Protein AF-A0A5S3W266-F1 (afdb_monomer_lite)

Secondary structure (DSSP, 8-state):
-HHHHHHHHHHHHHHHHH--S--HHHHHHHHHHTTSSPPPPPP------S--HHHHT---------TT-HHHHHHHHHTTS--HHHHHHHSSSS--TTT----SS--HHHHHHHHHHHHHHHHHHS--SSS-GGG------BTTB-

Structure (mmCIF, N/CA/C/O backbone):
data_AF-A0A5S3W266-F1
#
_entry.id   AF-A0A5S3W266-F1
#
loop_
_atom_site.group_PDB
_atom_site.id
_atom_site.type_symbol
_atom_site.label_atom_id
_atom_site.label_alt_id
_atom_site.label_comp_id
_atom_site.label_asym_id
_atom_site.label_entity_id
_atom_site.label_seq_id
_atom_site.pdbx_PDB_ins_code
_atom_site.Cartn_x
_atom_site.Cartn_y
_atom_site.Cartn_z
_atom_site.occupancy
_atom_site.B_iso_or_equiv
_atom_site.auth_seq_id
_atom_site.auth_comp_id
_atom_site.auth_asym_id
_atom_site.auth_atom_id
_atom_site.pdbx_PDB_model_num
ATOM 1 N N . LEU A 1 1 ? -27.869 5.050 14.832 1.00 94.25 1 LEU A N 1
ATOM 2 C CA . LEU A 1 1 ? -26.388 5.048 14.955 1.00 94.25 1 LEU A CA 1
ATOM 3 C C . LEU A 1 1 ? -25.813 6.439 15.235 1.00 94.25 1 LEU A C 1
ATOM 5 O O . LEU A 1 1 ? -25.100 6.570 16.219 1.00 94.25 1 LEU A O 1
ATOM 9 N N . LEU A 1 2 ? -26.136 7.475 14.446 1.00 97.81 2 LEU A N 1
ATOM 10 C CA . LEU A 1 2 ? -25.600 8.834 14.658 1.00 97.81 2 LEU A CA 1
ATOM 11 C C . LEU A 1 2 ? -25.926 9.416 16.044 1.00 97.81 2 LEU A C 1
ATOM 13 O O . LEU A 1 2 ? -25.016 9.869 16.727 1.00 97.81 2 LEU A O 1
ATOM 17 N N . SER A 1 3 ? -27.173 9.304 16.514 1.00 98.06 3 SER A N 1
ATOM 18 C CA . SER A 1 3 ? -27.551 9.773 17.858 1.00 98.06 3 SER A CA 1
ATOM 19 C C . SER A 1 3 ? -26.772 9.068 18.972 1.00 98.06 3 SER A C 1
ATOM 21 O O . SER A 1 3 ? -26.361 9.709 19.927 1.00 98.06 3 SER A O 1
ATOM 23 N N . LYS A 1 4 ? -26.484 7.763 18.834 1.00 97.44 4 LYS A N 1
ATOM 24 C CA . LYS A 1 4 ? -25.653 7.037 19.810 1.00 97.44 4 LYS A CA 1
ATOM 25 C C . LYS A 1 4 ? -24.214 7.562 19.818 1.00 97.44 4 LYS A C 1
ATOM 27 O O . LYS A 1 4 ? -23.653 7.696 20.895 1.00 97.44 4 LYS A O 1
ATOM 32 N N . ARG A 1 5 ? -23.640 7.899 18.655 1.00 98.50 5 ARG A N 1
ATOM 33 C CA . ARG A 1 5 ? -22.307 8.530 18.573 1.00 98.50 5 ARG A CA 1
ATOM 34 C C . ARG A 1 5 ? -22.294 9.897 19.258 1.00 98.50 5 ARG A C 1
ATOM 36 O O . ARG A 1 5 ? -21.400 10.156 20.050 1.00 98.50 5 ARG A O 1
ATOM 43 N N . ALA A 1 6 ? -23.302 10.728 18.991 1.00 98.31 6 ALA A N 1
ATOM 44 C CA . ALA A 1 6 ? -23.433 12.041 19.621 1.00 98.31 6 ALA A CA 1
ATOM 45 C C . ALA A 1 6 ? -23.579 11.935 21.149 1.00 98.31 6 ALA A C 1
ATOM 47 O O . ALA A 1 6 ? -22.918 12.669 21.874 1.00 98.31 6 ALA A O 1
ATOM 48 N N . ASN A 1 7 ? -24.384 10.986 21.634 1.00 98.25 7 ASN A N 1
ATOM 49 C CA . ASN A 1 7 ? -24.564 10.754 23.067 1.00 98.25 7 ASN A CA 1
ATOM 50 C C . ASN A 1 7 ? -23.269 10.274 23.736 1.00 98.25 7 ASN A C 1
ATOM 52 O O . ASN A 1 7 ? -22.863 10.859 24.730 1.00 98.25 7 ASN A O 1
ATOM 56 N N . LEU A 1 8 ? -22.579 9.286 23.149 1.00 98.38 8 LEU A N 1
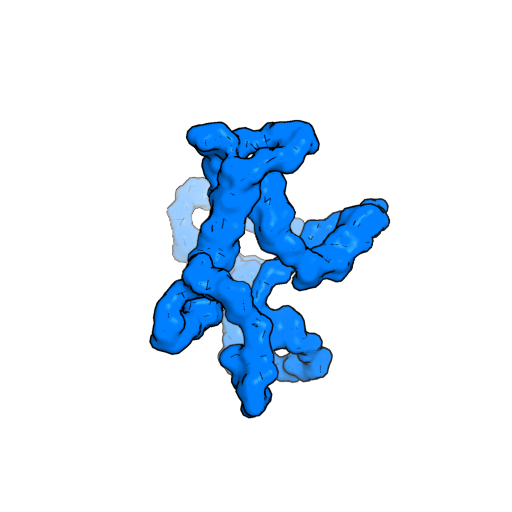ATOM 57 C CA . LEU A 1 8 ? -21.294 8.801 23.669 1.00 98.38 8 LEU A CA 1
ATOM 58 C C . LEU A 1 8 ? -20.252 9.925 23.750 1.00 98.38 8 LEU A C 1
ATOM 60 O O . LEU A 1 8 ? -19.558 10.039 24.753 1.00 98.38 8 LEU A O 1
ATOM 64 N N . GLN A 1 9 ? -20.159 10.772 22.719 1.00 98.56 9 GLN A N 1
ATOM 65 C CA . GLN A 1 9 ? -19.246 11.914 22.740 1.00 98.56 9 GLN A CA 1
ATOM 66 C C . GLN A 1 9 ? -19.632 12.928 23.821 1.00 98.56 9 GLN A C 1
ATOM 68 O O . GLN A 1 9 ? -18.760 13.405 24.536 1.00 98.56 9 GLN A O 1
ATOM 73 N N . LYS A 1 10 ? -20.928 13.222 23.980 1.00 98.44 10 LYS A N 1
ATOM 74 C CA . LYS A 1 10 ? -21.417 14.127 25.027 1.00 98.44 10 LYS A CA 1
ATOM 75 C C . LYS A 1 10 ? -21.034 13.633 26.427 1.00 98.44 10 LYS A C 1
ATOM 77 O O . LYS A 1 10 ? -20.549 14.429 27.223 1.00 98.44 10 LYS A O 1
ATOM 82 N N . GLU A 1 11 ? -21.213 12.342 26.703 1.00 98.25 11 GLU A N 1
ATOM 83 C CA . GLU A 1 11 ? -20.830 11.729 27.983 1.00 98.25 11 GLU A CA 1
ATOM 84 C C . GLU A 1 11 ? -19.310 11.823 28.214 1.00 98.25 11 GLU A C 1
ATOM 86 O O . GLU A 1 11 ? -18.874 12.158 29.312 1.00 98.25 11 GLU A O 1
ATOM 91 N N . ILE A 1 12 ? -18.491 11.588 27.178 1.00 98.19 12 ILE A N 1
ATOM 92 C CA . ILE A 1 12 ? -17.023 11.738 27.249 1.00 98.19 12 ILE A CA 1
ATOM 93 C C . ILE A 1 12 ? -16.629 13.196 27.527 1.00 98.19 12 ILE A C 1
ATOM 95 O O . ILE A 1 12 ? -15.757 13.454 28.361 1.00 98.19 12 ILE A O 1
ATOM 99 N N . ASP A 1 13 ? -17.276 14.156 26.864 1.00 98.19 13 ASP A N 1
ATOM 100 C CA . ASP A 1 13 ? -17.027 15.580 27.088 1.00 98.19 13 ASP A CA 1
ATOM 101 C C . ASP A 1 13 ? -17.382 15.987 28.529 1.00 98.19 13 ASP A C 1
ATOM 103 O O . ASP A 1 13 ? -16.639 16.737 29.163 1.00 98.19 13 ASP A O 1
ATOM 107 N N . GLU A 1 14 ? -18.514 15.508 29.053 1.00 98.00 14 GLU A N 1
ATOM 108 C CA . GLU A 1 14 ? -18.950 15.739 30.437 1.00 98.00 14 GLU A CA 1
ATOM 109 C C . GLU A 1 14 ? -17.968 15.127 31.442 1.00 98.00 14 GLU A C 1
ATOM 111 O O . GLU A 1 14 ? -17.497 15.841 32.331 1.00 98.00 14 GLU A O 1
ATOM 116 N N . TYR A 1 15 ? -17.544 13.877 31.227 1.00 97.62 15 TYR A N 1
ATOM 117 C CA . TYR A 1 15 ? -16.546 13.215 32.067 1.00 97.62 15 TYR A CA 1
ATOM 118 C C . TYR A 1 15 ? -15.260 14.040 32.193 1.00 97.62 15 TYR A C 1
ATOM 120 O O . TYR A 1 15 ? -14.758 14.230 33.300 1.00 97.62 15 TYR A O 1
ATOM 128 N N . HIS A 1 16 ? -14.727 14.565 31.085 1.00 97.06 16 HIS A N 1
ATOM 129 C CA . HIS A 1 16 ? -13.491 15.353 31.106 1.00 97.06 16 HIS A CA 1
ATOM 130 C C . HIS A 1 16 ? -13.641 16.727 31.770 1.00 97.06 16 HIS A C 1
ATOM 132 O O . HIS A 1 16 ? -12.681 17.208 32.373 1.00 97.06 16 HIS A O 1
ATOM 138 N N . ARG A 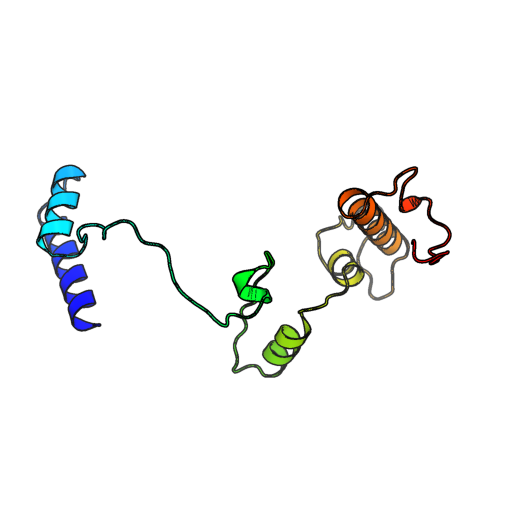1 17 ? -14.821 17.360 31.699 1.00 97.31 17 ARG A N 1
ATOM 139 C CA . ARG A 1 17 ? -15.091 18.609 32.440 1.00 97.31 17 ARG A CA 1
ATOM 140 C C . ARG A 1 17 ? -15.116 18.369 33.949 1.00 97.31 17 ARG A C 1
ATOM 142 O O . ARG A 1 17 ? -14.631 19.208 34.702 1.00 97.31 17 ARG A O 1
ATOM 149 N N . GLU A 1 18 ? -15.666 17.237 34.375 1.00 96.44 18 GLU A N 1
ATOM 150 C CA . GLU A 1 18 ? -15.785 16.863 35.789 1.00 96.44 18 GLU A CA 1
ATOM 151 C C . GLU A 1 18 ? -14.490 16.263 36.362 1.00 96.44 18 GLU A C 1
ATOM 153 O O . GLU A 1 18 ? -14.235 16.366 37.562 1.00 96.44 18 GLU A O 1
ATOM 158 N N . ASN A 1 19 ? -13.641 15.682 35.508 1.00 95.81 19 ASN A N 1
ATOM 159 C CA . ASN A 1 19 ? -12.395 15.009 35.882 1.00 95.81 19 ASN A CA 1
ATOM 160 C C . ASN A 1 19 ? -11.184 15.656 35.174 1.00 95.81 19 ASN A C 1
ATOM 162 O O . ASN A 1 19 ? -10.610 15.060 34.259 1.00 95.81 19 ASN A O 1
ATOM 166 N N . PRO A 1 20 ? -10.758 16.866 35.590 1.00 93.38 20 PRO A N 1
ATOM 167 C CA . PRO A 1 20 ? -9.662 17.599 34.945 1.00 93.38 20 PRO A CA 1
ATOM 168 C C . PRO A 1 20 ? -8.286 16.951 35.156 1.00 93.38 20 PRO A C 1
ATOM 170 O O . PRO A 1 20 ? -7.359 17.189 34.382 1.00 93.38 20 PRO A O 1
ATOM 173 N N . VAL A 1 21 ? -8.135 16.132 36.202 1.00 95.50 21 VAL A N 1
ATOM 174 C CA . VAL A 1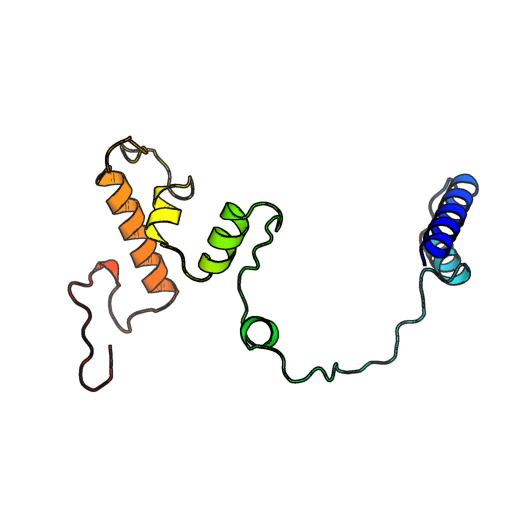 21 ? -6.929 15.331 36.432 1.00 95.50 21 VAL A CA 1
ATOM 175 C C . VAL A 1 21 ? -7.125 13.970 35.782 1.00 95.50 21 VAL A C 1
ATOM 177 O O . VAL A 1 21 ? -8.045 13.229 36.124 1.00 95.50 21 VAL A O 1
ATOM 180 N N . TRP A 1 22 ? -6.241 13.641 34.848 1.00 92.25 22 TRP A N 1
ATOM 181 C CA . TRP A 1 22 ? -6.301 12.387 34.112 1.00 92.25 22 TRP A CA 1
ATOM 182 C C . TRP A 1 22 ? -5.973 11.171 34.988 1.00 92.25 22 TRP A C 1
ATOM 184 O O . TRP A 1 22 ? -4.981 11.159 35.715 1.00 92.25 22 TRP A O 1
ATOM 194 N N . ASP A 1 23 ? -6.776 10.117 34.839 1.00 96.88 23 ASP A N 1
ATOM 195 C CA . ASP A 1 23 ? -6.574 8.804 35.449 1.00 96.88 23 ASP A CA 1
ATOM 196 C C . ASP A 1 23 ? -7.016 7.730 34.446 1.00 96.88 23 ASP A C 1
ATOM 198 O O . ASP A 1 23 ? -8.187 7.647 34.062 1.00 96.88 23 ASP A O 1
ATOM 202 N N . SER A 1 24 ? -6.064 6.912 33.999 1.00 96.62 24 SER A N 1
ATOM 203 C CA . SER A 1 24 ? -6.299 5.903 32.965 1.00 96.62 24 SER A CA 1
ATOM 204 C C . SER A 1 24 ? -7.201 4.761 33.432 1.00 96.62 24 SER A C 1
ATOM 206 O O . SER A 1 24 ? -7.943 4.205 32.619 1.00 96.62 24 SER A O 1
ATOM 208 N N . HIS A 1 25 ? -7.169 4.413 34.721 1.00 97.25 25 HIS A N 1
ATOM 209 C CA . HIS A 1 25 ? -8.011 3.362 35.277 1.00 97.25 25 HIS A CA 1
ATOM 210 C C . HIS A 1 25 ? -9.459 3.844 35.358 1.00 97.25 25 HIS A C 1
ATOM 212 O O . HIS A 1 25 ? -10.354 3.173 34.843 1.00 97.25 25 HIS A O 1
ATOM 218 N N . LYS A 1 26 ? -9.687 5.035 35.926 1.00 96.94 26 LYS A N 1
ATOM 219 C CA . LYS A 1 26 ? -11.033 5.628 36.021 1.00 96.94 26 LYS A CA 1
ATOM 220 C C . LYS A 1 26 ? -11.651 5.861 34.649 1.00 96.94 26 LYS A C 1
ATOM 222 O O . LYS A 1 26 ? -12.809 5.513 34.439 1.00 96.94 26 LYS A O 1
ATOM 227 N N . TYR A 1 27 ? -10.868 6.371 33.698 1.00 98.00 27 TYR A N 1
ATOM 228 C CA . TYR A 1 27 ? -11.373 6.618 32.352 1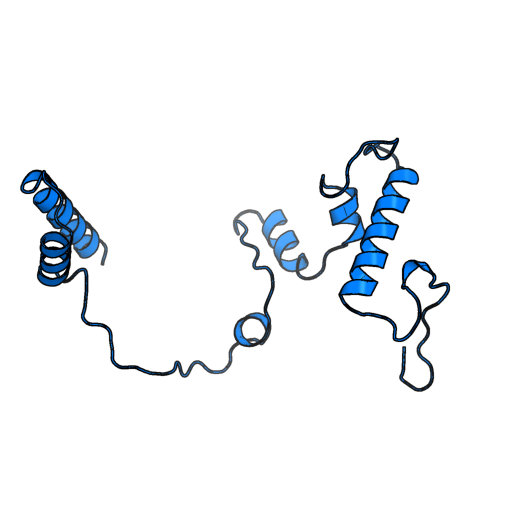.00 98.00 27 TYR A CA 1
ATOM 229 C C . TYR A 1 27 ? -11.740 5.321 31.627 1.00 98.00 27 TYR A C 1
ATOM 231 O O . TYR A 1 27 ? -12.766 5.254 30.953 1.00 98.00 27 TYR A O 1
ATOM 239 N N . ARG A 1 28 ? -10.943 4.257 31.796 1.00 97.56 28 ARG A N 1
ATOM 240 C CA . ARG A 1 28 ? -11.278 2.944 31.234 1.00 97.56 28 ARG A CA 1
ATOM 241 C C . ARG A 1 28 ? -12.589 2.404 31.807 1.00 97.56 28 ARG A C 1
ATOM 243 O O . ARG A 1 28 ? -13.404 1.935 31.018 1.00 97.56 28 ARG A O 1
ATOM 250 N N . THR A 1 29 ? -12.783 2.472 33.126 1.00 97.44 29 THR A N 1
ATOM 251 C CA . THR A 1 29 ? -14.038 2.056 33.777 1.00 97.44 29 THR A CA 1
ATOM 252 C C . THR A 1 29 ? -15.220 2.852 33.230 1.00 97.44 29 THR A C 1
ATOM 254 O O . THR A 1 29 ? -16.169 2.257 32.736 1.00 97.44 29 THR A O 1
ATOM 257 N N . PHE A 1 30 ? -15.107 4.180 33.176 1.00 98.06 30 PHE A N 1
ATOM 258 C CA . PHE A 1 30 ? -16.136 5.048 32.603 1.00 98.06 30 PHE A CA 1
ATOM 259 C C . PHE A 1 30 ? -16.512 4.656 31.163 1.00 98.06 30 PHE A C 1
ATOM 261 O O . PHE A 1 30 ? -17.690 4.502 30.844 1.00 98.06 30 PHE A O 1
ATOM 268 N N . LEU A 1 31 ? -15.526 4.430 30.287 1.00 98.38 31 LEU A N 1
ATOM 269 C CA . LEU A 1 31 ? -15.794 4.019 28.907 1.00 98.38 31 LEU A CA 1
ATOM 270 C C . LEU A 1 31 ? -16.505 2.657 28.816 1.00 98.38 31 LEU A C 1
ATOM 272 O O . LEU A 1 31 ? -17.239 2.415 27.854 1.00 98.38 31 LEU A O 1
ATOM 276 N N . GLN A 1 32 ? -16.278 1.757 29.774 1.00 98.00 32 GLN A N 1
ATOM 277 C CA . GLN A 1 32 ? -17.015 0.495 29.872 1.00 98.00 32 GLN A CA 1
ATOM 278 C C . GLN A 1 32 ? -18.453 0.734 30.349 1.00 98.00 32 GLN A C 1
ATOM 280 O O . GLN A 1 32 ? -19.378 0.184 29.751 1.00 98.00 32 GLN A O 1
ATOM 285 N N . ASP A 1 33 ? -18.647 1.600 31.345 1.00 97.38 33 ASP A N 1
ATOM 286 C CA . ASP A 1 33 ? -19.953 1.915 31.940 1.00 97.38 33 ASP A CA 1
ATOM 287 C C . ASP A 1 33 ? -20.921 2.545 30.927 1.00 97.38 33 ASP A C 1
ATOM 289 O O . ASP A 1 33 ? -22.086 2.151 30.849 1.00 97.38 33 ASP A O 1
ATOM 293 N N . ILE A 1 34 ? -20.437 3.455 30.072 1.00 97.88 34 ILE A N 1
ATOM 294 C CA . ILE A 1 34 ? -21.256 4.071 29.004 1.00 97.88 34 ILE A CA 1
ATOM 295 C C . ILE A 1 34 ? -21.470 3.142 27.788 1.00 97.88 34 ILE A C 1
ATOM 297 O O . ILE A 1 34 ? -22.158 3.484 26.811 1.00 97.88 34 ILE A O 1
ATOM 301 N N . GLY A 1 35 ? -20.856 1.953 27.816 1.00 97.06 35 GLY A N 1
ATOM 302 C CA . GLY A 1 35 ? -20.905 0.952 26.751 1.00 97.06 35 GLY A CA 1
ATOM 303 C C . GLY A 1 35 ? -20.090 1.315 25.507 1.00 97.06 35 GLY A C 1
ATOM 304 O O . GLY A 1 35 ? -20.396 0.822 24.421 1.00 97.06 35 GLY A O 1
ATOM 305 N N . TYR A 1 36 ? -19.085 2.188 25.633 1.00 97.94 36 TYR A N 1
ATOM 306 C CA . TYR A 1 36 ? -18.155 2.514 24.546 1.00 97.94 36 TYR A CA 1
ATOM 307 C C . TYR A 1 36 ? -17.128 1.393 24.354 1.00 97.94 36 TYR A C 1
ATOM 309 O O . TYR A 1 36 ? -16.912 0.918 23.238 1.00 97.94 36 TYR A O 1
ATOM 317 N N . LEU A 1 37 ? -16.508 0.942 25.449 1.00 98.00 37 LEU A N 1
ATOM 318 C CA . LEU A 1 37 ? -15.638 -0.231 25.468 1.00 98.00 37 LEU A CA 1
ATOM 319 C C . LEU A 1 37 ? -16.449 -1.466 25.848 1.00 98.00 37 LEU A C 1
ATOM 321 O O . LEU A 1 37 ? -16.806 -1.663 27.006 1.00 98.00 37 LEU A O 1
ATOM 325 N N . VAL A 1 38 ? -16.701 -2.322 24.866 1.00 97.00 38 VAL A N 1
ATOM 326 C CA . VAL A 1 38 ? -17.418 -3.584 25.066 1.00 97.00 38 VAL A CA 1
ATOM 327 C C . VAL A 1 38 ? -16.463 -4.727 25.404 1.00 97.00 38 VAL A C 1
ATOM 329 O O . VAL A 1 38 ? -15.271 -4.686 25.088 1.00 97.00 38 VAL A O 1
ATOM 332 N N . THR A 1 39 ? -16.989 -5.775 26.038 1.00 95.88 39 THR A N 1
ATOM 333 C CA . THR A 1 39 ? -16.240 -7.014 26.264 1.00 95.88 39 THR A CA 1
ATOM 334 C C . THR A 1 39 ? -15.804 -7.603 24.920 1.00 95.88 39 THR A C 1
ATOM 336 O O . THR A 1 39 ? -16.654 -7.788 24.044 1.00 95.88 39 THR A O 1
ATOM 339 N N . PRO A 1 40 ? -14.507 -7.918 24.737 1.00 95.81 40 PRO A N 1
ATOM 340 C CA . PRO A 1 40 ? -14.050 -8.585 23.528 1.00 95.81 40 PRO A CA 1
ATOM 341 C C . PRO A 1 40 ? -14.826 -9.888 23.292 1.00 95.81 40 PRO A C 1
ATOM 343 O O . PRO A 1 40 ? -15.057 -10.637 24.249 1.00 95.81 40 PRO A O 1
ATOM 346 N N . PRO A 1 41 ? -15.227 -10.186 22.045 1.00 96.00 41 PRO A N 1
ATOM 347 C CA . PRO A 1 41 ? -15.874 -11.452 21.740 1.00 96.00 41 PRO A CA 1
ATOM 348 C C . PRO A 1 41 ? -14.914 -12.625 21.984 1.00 96.00 41 PRO A C 1
ATOM 350 O O . PRO A 1 41 ? -13.692 -12.463 22.064 1.00 96.00 41 PRO A O 1
ATOM 353 N N . LYS A 1 42 ? -15.470 -13.838 22.080 1.00 97.56 42 LYS A N 1
ATOM 354 C CA . LYS A 1 42 ? -14.663 -15.066 22.099 1.00 97.56 42 LYS A CA 1
ATOM 355 C C . LYS A 1 42 ? -13.834 -15.163 20.814 1.00 97.56 42 LYS A C 1
ATOM 357 O O . LYS A 1 42 ? -14.236 -14.637 19.782 1.00 97.56 42 LYS A O 1
ATOM 362 N N . LYS A 1 43 ? -12.699 -15.869 20.871 1.00 97.56 43 LYS A N 1
ATOM 363 C CA . LYS A 1 43 ? -11.897 -16.161 19.675 1.00 97.56 43 LYS A CA 1
ATOM 364 C C . LYS A 1 43 ? -12.746 -16.910 18.646 1.00 97.56 43 LYS A C 1
ATOM 366 O O . LYS A 1 43 ? -13.410 -17.884 18.995 1.00 97.56 43 LYS A O 1
ATOM 371 N N . PHE A 1 44 ? -12.676 -16.462 17.401 1.00 97.50 44 PHE A N 1
ATOM 372 C CA . PHE A 1 44 ? -13.287 -17.095 16.240 1.00 97.50 44 PHE A CA 1
ATOM 373 C C . PHE A 1 44 ? -12.399 -16.847 15.016 1.00 97.50 44 PHE A C 1
ATOM 375 O O . PHE A 1 44 ? -11.514 -15.989 15.056 1.00 97.50 44 PHE A O 1
ATOM 382 N N . SER A 1 45 ? -12.646 -17.597 13.948 1.00 98.00 45 SER A N 1
ATOM 383 C CA . SER A 1 45 ? -12.071 -17.351 12.627 1.00 98.00 45 SER A CA 1
ATOM 384 C C . SER A 1 45 ? -13.173 -16.847 11.706 1.00 98.00 45 SER A C 1
ATOM 386 O O . SER A 1 45 ? -14.311 -17.296 11.822 1.00 98.00 45 SER A O 1
ATOM 388 N N . ILE A 1 46 ? -12.841 -15.911 10.819 1.00 97.44 46 ILE A N 1
ATOM 389 C CA . ILE A 1 46 ? -13.760 -15.484 9.759 1.00 97.44 46 ILE A CA 1
ATOM 390 C C . ILE A 1 46 ? -13.988 -16.637 8.770 1.00 97.44 46 ILE A C 1
ATOM 392 O O . ILE A 1 46 ? -13.090 -17.452 8.559 1.00 97.44 46 ILE A O 1
ATOM 396 N N . ASP A 1 47 ? -15.173 -16.690 8.175 1.00 97.38 47 ASP A N 1
ATOM 397 C CA . ASP A 1 47 ? -15.655 -17.741 7.268 1.00 97.38 47 ASP A CA 1
ATOM 398 C C . ASP A 1 47 ? -16.039 -17.182 5.885 1.00 97.38 47 ASP A C 1
ATOM 400 O O . ASP A 1 47 ? -16.844 -17.761 5.164 1.00 97.38 47 ASP A O 1
ATOM 404 N N . THR A 1 48 ? -15.472 -16.033 5.504 1.00 98.25 48 THR A N 1
ATOM 405 C CA . THR A 1 48 ? -15.756 -15.377 4.224 1.00 98.25 48 THR A CA 1
ATOM 406 C C . THR A 1 48 ? -15.266 -16.221 3.044 1.00 98.25 48 THR A C 1
ATOM 408 O O . THR A 1 48 ? -14.072 -16.488 2.918 1.00 98.25 48 THR A O 1
ATOM 411 N N . GLU A 1 49 ? -16.177 -16.571 2.139 1.00 97.75 49 GLU A N 1
ATOM 412 C CA . GLU A 1 49 ? -15.902 -17.351 0.925 1.00 97.75 49 GLU A CA 1
ATOM 413 C C . GLU A 1 49 ? -16.107 -16.517 -0.354 1.00 97.75 49 GLU A C 1
ATOM 415 O O . GLU A 1 49 ? -16.697 -15.438 -0.318 1.00 97.75 49 GLU A O 1
ATOM 420 N N . ASN A 1 50 ? -15.655 -17.042 -1.502 1.00 97.56 50 ASN A N 1
ATOM 421 C CA . ASN A 1 50 ? -15.833 -16.444 -2.839 1.00 97.56 50 ASN A CA 1
ATOM 422 C C . ASN A 1 50 ? -15.251 -15.024 -2.986 1.00 97.56 50 ASN A C 1
ATOM 424 O O . ASN A 1 50 ? -15.850 -14.159 -3.621 1.00 97.56 50 ASN A O 1
ATOM 428 N N . VAL A 1 51 ? -14.083 -14.787 -2.388 1.00 98.38 51 VAL A N 1
ATOM 429 C CA . VAL A 1 51 ? -13.355 -13.514 -2.472 1.00 98.38 51 VAL A CA 1
ATOM 430 C C . VAL A 1 51 ? -12.308 -13.588 -3.583 1.00 98.38 51 VAL A C 1
ATOM 432 O O . VAL A 1 51 ? -11.575 -14.574 -3.671 1.00 98.38 51 VAL A O 1
ATOM 435 N N . ASP A 1 52 ? -12.212 -12.539 -4.402 1.00 98.19 52 ASP A N 1
ATOM 436 C CA . ASP A 1 52 ? -11.207 -12.447 -5.462 1.00 98.19 52 ASP A CA 1
ATOM 437 C C . ASP A 1 52 ? -9.764 -12.572 -4.918 1.00 98.19 52 ASP A C 1
ATOM 439 O O . ASP A 1 52 ? -9.456 -12.048 -3.834 1.00 98.19 52 ASP A O 1
ATOM 443 N N . PRO A 1 53 ? -8.842 -13.220 -5.660 1.00 98.00 53 PRO A N 1
ATOM 444 C CA . PRO A 1 53 ? -7.453 -13.406 -5.236 1.00 98.00 53 PRO A CA 1
ATOM 445 C C . PRO A 1 53 ? -6.727 -12.101 -4.894 1.00 98.00 53 PRO A C 1
ATOM 447 O O . PRO A 1 53 ? -5.919 -12.083 -3.965 1.00 98.00 53 PRO A O 1
ATOM 450 N N . GLU A 1 54 ? -7.038 -11.005 -5.591 1.00 97.94 54 GLU A N 1
ATOM 451 C CA . GLU A 1 54 ? -6.489 -9.668 -5.342 1.00 97.94 54 GLU A CA 1
ATOM 452 C C . GLU A 1 54 ? -6.718 -9.164 -3.916 1.00 97.94 54 GLU A C 1
ATOM 454 O O . GLU A 1 54 ? -5.939 -8.342 -3.440 1.00 97.94 54 GLU A O 1
ATOM 459 N N . ILE A 1 55 ? -7.775 -9.636 -3.252 1.00 98.12 55 ILE A N 1
ATOM 460 C CA . ILE A 1 55 ? -8.123 -9.271 -1.875 1.00 98.12 55 ILE A CA 1
ATOM 461 C C . ILE A 1 55 ? -7.679 -10.370 -0.902 1.00 98.12 55 ILE A C 1
ATOM 463 O O . ILE A 1 55 ? -7.185 -10.068 0.182 1.00 98.12 55 ILE A O 1
ATOM 467 N N . ALA A 1 56 ? -7.870 -11.641 -1.266 1.00 97.81 56 ALA A N 1
ATOM 468 C CA . ALA A 1 56 ? -7.692 -12.761 -0.343 1.00 97.81 56 ALA A CA 1
ATOM 469 C C . ALA A 1 56 ? -6.257 -13.306 -0.267 1.00 97.81 56 ALA A C 1
ATOM 471 O O . ALA A 1 56 ? -5.846 -13.797 0.783 1.00 97.81 56 ALA A O 1
ATOM 472 N N . LEU A 1 57 ? -5.512 -13.272 -1.376 1.00 98.06 57 LEU A N 1
ATOM 473 C CA . LEU A 1 57 ? -4.270 -14.041 -1.543 1.00 98.06 57 LEU A CA 1
ATOM 474 C C . LEU A 1 57 ? -3.059 -13.185 -1.931 1.00 98.06 57 LEU A C 1
ATOM 476 O O . LEU A 1 57 ? -1.932 -13.677 -1.895 1.00 98.06 57 LEU A O 1
ATOM 480 N N . MET A 1 58 ? -3.266 -11.925 -2.318 1.00 98.06 58 MET A N 1
ATOM 481 C CA . MET A 1 58 ? -2.210 -11.042 -2.812 1.00 98.06 58 MET A CA 1
ATOM 482 C C . MET A 1 58 ? -1.921 -9.905 -1.828 1.00 98.06 58 MET A C 1
ATOM 484 O O . MET A 1 58 ? -2.832 -9.277 -1.299 1.00 98.06 58 MET A O 1
ATOM 488 N N . ALA A 1 59 ? -0.639 -9.595 -1.632 1.00 98.19 59 ALA A N 1
ATOM 489 C CA . ALA A 1 59 ? -0.201 -8.383 -0.946 1.00 98.19 59 ALA A CA 1
ATOM 490 C C . ALA A 1 59 ? 0.278 -7.359 -1.982 1.00 98.19 59 ALA A C 1
ATOM 492 O O . ALA A 1 59 ? 1.140 -7.662 -2.807 1.00 98.19 59 ALA A O 1
ATOM 493 N N . GLY A 1 60 ? -0.267 -6.144 -1.944 1.00 97.06 60 GLY A N 1
ATOM 494 C CA . GLY A 1 60 ? 0.117 -5.097 -2.882 1.00 97.06 60 GLY A CA 1
ATOM 495 C C . GLY A 1 60 ? -0.526 -3.741 -2.587 1.00 97.06 60 GLY A C 1
ATOM 496 O O . GLY A 1 60 ? -1.303 -3.614 -1.639 1.00 97.06 60 GLY A O 1
ATOM 497 N N . PRO A 1 61 ? -0.190 -2.709 -3.378 1.00 97.88 61 PRO A N 1
ATOM 498 C CA . PRO A 1 61 ? -0.764 -1.377 -3.226 1.00 97.88 61 PRO A CA 1
ATOM 499 C C . PRO A 1 61 ? -2.273 -1.346 -3.511 1.00 97.88 61 PRO A C 1
ATOM 501 O O . PRO A 1 61 ? -2.750 -2.014 -4.427 1.00 97.88 61 PRO A O 1
ATOM 504 N N . GLN A 1 62 ? -3.006 -0.491 -2.789 1.00 98.38 62 GLN A N 1
ATOM 505 C CA . GLN A 1 62 ? -4.413 -0.181 -3.057 1.00 98.38 62 GLN A CA 1
ATOM 506 C C . GLN A 1 62 ? -4.571 1.313 -3.354 1.00 98.38 62 GLN A C 1
ATOM 508 O O . GLN A 1 62 ? -4.244 2.165 -2.527 1.00 98.38 62 GLN A O 1
ATOM 513 N N . LEU A 1 63 ? -5.080 1.633 -4.543 1.00 97.44 63 LEU A N 1
ATOM 514 C CA . LEU A 1 63 ? -5.285 3.006 -4.995 1.00 97.44 63 LEU A CA 1
ATOM 515 C C . LEU A 1 63 ? -6.709 3.482 -4.669 1.00 97.44 63 LEU A C 1
ATOM 517 O O . LEU A 1 63 ? -7.680 2.765 -4.904 1.00 97.44 63 LEU A O 1
ATOM 521 N N . VAL A 1 64 ? -6.836 4.717 -4.180 1.00 97.94 64 VAL A N 1
ATOM 522 C CA . VAL A 1 64 ? -8.122 5.382 -3.930 1.00 97.94 64 VAL A CA 1
ATOM 523 C C . VAL A 1 64 ? -8.211 6.626 -4.804 1.00 97.94 64 VAL A C 1
ATOM 525 O O . VAL A 1 64 ? -7.325 7.478 -4.766 1.00 97.94 64 VAL A O 1
ATOM 528 N N . VAL A 1 65 ? -9.285 6.742 -5.586 1.00 96.62 65 VAL A N 1
ATOM 529 C CA . VAL A 1 65 ? -9.526 7.884 -6.479 1.00 96.62 65 VAL A CA 1
ATOM 530 C C . VAL A 1 65 ? -10.969 8.379 -6.396 1.00 96.62 65 VAL A C 1
ATOM 532 O O . VAL A 1 65 ? -11.877 7.598 -6.103 1.00 96.62 65 VAL A O 1
ATOM 535 N N . PRO A 1 66 ? -11.215 9.670 -6.674 1.00 96.94 66 PRO A N 1
ATOM 536 C CA . PRO A 1 66 ? -12.566 10.205 -6.703 1.00 96.94 66 PRO A CA 1
ATOM 537 C C . PRO A 1 66 ? -13.314 9.723 -7.956 1.00 96.94 66 PRO A C 1
ATOM 539 O O . PRO A 1 66 ? -12.950 10.051 -9.085 1.00 96.94 66 PRO A O 1
ATOM 542 N N . VAL A 1 67 ? -14.400 8.972 -7.755 1.00 96.19 67 VAL A N 1
ATOM 543 C CA . VAL A 1 67 ? -15.194 8.382 -8.852 1.00 96.19 67 VAL A CA 1
ATOM 544 C C . VAL A 1 67 ? -15.882 9.429 -9.740 1.00 96.19 67 VAL A C 1
ATOM 546 O O . VAL A 1 67 ? -16.183 9.161 -10.898 1.00 96.19 67 VAL A O 1
ATOM 549 N N . ASN A 1 68 ? -16.094 10.649 -9.233 1.00 96.19 68 ASN A N 1
ATOM 550 C CA . ASN A 1 68 ? -16.695 11.749 -9.994 1.00 96.19 68 ASN A CA 1
ATOM 551 C C . ASN A 1 68 ? -15.741 12.379 -11.028 1.00 96.19 68 ASN A C 1
ATOM 553 O O . ASN A 1 68 ? -16.174 13.217 -11.817 1.00 96.19 68 ASN A O 1
ATOM 557 N N . ASN A 1 69 ? -14.465 11.982 -11.052 1.00 97.75 69 ASN A N 1
ATOM 558 C CA . ASN A 1 69 ? -13.524 12.355 -12.098 1.00 97.75 69 ASN A CA 1
ATOM 559 C C . ASN A 1 69 ? -13.256 11.146 -13.004 1.00 97.75 69 ASN A C 1
ATOM 561 O O . ASN A 1 69 ? -12.443 10.278 -12.683 1.00 97.75 69 ASN A O 1
ATOM 565 N N . ALA A 1 70 ? -13.913 11.118 -14.166 1.00 97.62 70 ALA A N 1
ATOM 566 C CA . ALA A 1 70 ? -13.826 10.003 -15.110 1.00 97.62 70 ALA A CA 1
ATOM 567 C C . ALA A 1 70 ? -12.387 9.706 -15.567 1.00 97.62 70 ALA A C 1
ATOM 569 O O . ALA A 1 70 ? -12.011 8.543 -15.709 1.00 97.62 70 ALA A O 1
ATOM 570 N N . ARG A 1 71 ? -11.552 10.741 -15.746 1.00 98.12 71 ARG A N 1
ATOM 571 C CA . ARG A 1 71 ? -10.146 10.567 -16.136 1.00 98.12 71 ARG A CA 1
ATOM 572 C C . ARG A 1 71 ? -9.352 9.864 -15.038 1.00 98.12 71 ARG A C 1
ATOM 574 O O . ARG A 1 71 ? -8.570 8.967 -15.333 1.00 98.12 71 ARG A O 1
ATOM 581 N N . PHE A 1 72 ? -9.546 10.255 -13.780 1.00 97.81 72 PHE A N 1
ATOM 582 C CA . PHE A 1 72 ? -8.858 9.615 -12.656 1.00 97.81 72 PHE A CA 1
ATOM 583 C C . PHE A 1 72 ? -9.358 8.194 -12.414 1.00 97.81 72 PHE A C 1
ATOM 585 O O . PHE A 1 72 ? -8.538 7.316 -12.169 1.00 97.81 72 PHE A O 1
ATOM 592 N N . ALA A 1 73 ? -10.662 7.946 -12.555 1.00 97.75 73 ALA A N 1
ATOM 593 C CA . ALA A 1 73 ? -11.227 6.602 -12.468 1.00 97.75 73 ALA A CA 1
ATOM 594 C C . ALA A 1 73 ? -10.646 5.663 -13.539 1.00 97.75 73 ALA A C 1
ATOM 596 O O . ALA A 1 73 ? -10.201 4.565 -13.211 1.00 97.75 73 ALA A O 1
ATOM 597 N N . LEU A 1 74 ? -10.575 6.111 -14.799 1.00 98.06 74 LEU A N 1
ATOM 598 C CA . LEU A 1 74 ? -9.998 5.315 -15.886 1.00 98.06 74 LEU A CA 1
ATOM 599 C C . LEU A 1 74 ? -8.500 5.057 -15.674 1.00 98.06 74 LEU A C 1
ATOM 601 O O . LEU A 1 74 ? -8.039 3.928 -15.827 1.00 98.06 74 LEU A O 1
ATOM 605 N N . ASN A 1 75 ? -7.744 6.082 -15.273 1.00 96.75 75 ASN A N 1
ATOM 606 C CA . ASN A 1 75 ? -6.327 5.923 -14.954 1.00 96.75 75 ASN A CA 1
ATOM 607 C C . ASN A 1 75 ? -6.116 4.939 -13.796 1.00 96.75 75 ASN A C 1
ATOM 609 O O . ASN A 1 75 ? -5.201 4.127 -13.859 1.00 96.75 75 ASN A O 1
ATOM 613 N N . ALA A 1 76 ? -6.963 4.981 -12.765 1.00 97.31 76 ALA A N 1
ATOM 614 C CA . ALA A 1 76 ? -6.874 4.074 -11.627 1.00 97.31 76 ALA A CA 1
ATOM 615 C C . ALA A 1 76 ? -7.206 2.629 -11.997 1.00 97.31 76 ALA A C 1
ATOM 617 O O . ALA A 1 76 ? -6.492 1.723 -11.579 1.00 97.31 76 ALA A O 1
ATOM 618 N N . ALA A 1 77 ? -8.241 2.414 -12.812 1.00 97.19 77 ALA A N 1
ATOM 619 C CA . ALA A 1 77 ? -8.577 1.085 -13.316 1.00 97.19 77 ALA A CA 1
ATOM 620 C C . ALA A 1 77 ? -7.411 0.476 -14.117 1.00 97.19 77 ALA A C 1
ATOM 622 O O . ALA A 1 77 ? -7.087 -0.698 -13.953 1.00 97.19 77 ALA A O 1
ATOM 623 N N . ASN A 1 78 ? -6.726 1.295 -14.921 1.00 97.94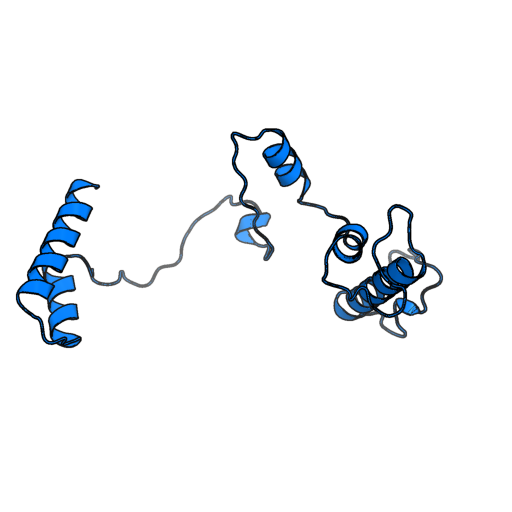 78 ASN A N 1
ATOM 624 C CA . ASN A 1 78 ? -5.578 0.863 -15.720 1.00 97.94 78 ASN A CA 1
ATOM 625 C C . ASN A 1 78 ? -4.263 0.780 -14.924 1.00 97.94 78 ASN A C 1
ATOM 627 O O . ASN A 1 78 ? -3.308 0.172 -15.399 1.00 97.94 78 ASN A O 1
ATOM 631 N N . ALA A 1 79 ? -4.203 1.327 -13.704 1.00 98.06 79 ALA A N 1
ATOM 632 C CA . ALA A 1 79 ? -2.993 1.357 -12.878 1.00 98.06 79 ALA A CA 1
ATOM 633 C C . ALA A 1 79 ? -2.599 -0.009 -12.289 1.00 98.06 79 ALA A C 1
ATOM 635 O O . ALA A 1 79 ? -1.601 -0.097 -11.574 1.00 98.06 79 ALA A O 1
ATOM 636 N N . ARG A 1 80 ? -3.341 -1.085 -12.599 1.00 98.12 80 ARG A N 1
ATOM 637 C CA . ARG A 1 80 ? -2.933 -2.461 -12.271 1.00 98.12 80 ARG A CA 1
ATOM 638 C C . ARG A 1 80 ? -1.554 -2.794 -12.846 1.00 98.12 80 ARG A C 1
ATOM 640 O O . ARG A 1 80 ? -0.807 -3.537 -12.218 1.00 98.12 80 ARG A O 1
ATOM 647 N N . TRP A 1 81 ? -1.224 -2.220 -14.002 1.00 98.19 81 TRP A N 1
ATOM 648 C CA . TRP A 1 81 ? 0.087 -2.322 -14.630 1.00 98.19 81 TRP A CA 1
ATOM 649 C C . TRP A 1 81 ? 0.624 -0.922 -14.908 1.00 98.19 81 TRP A C 1
ATOM 651 O O . TRP A 1 81 ? -0.052 -0.097 -15.519 1.00 98.19 81 TRP A O 1
ATOM 661 N N . GLY A 1 82 ? 1.847 -0.652 -14.458 1.00 98.00 82 GLY A N 1
ATOM 662 C CA . GLY A 1 82 ? 2.509 0.635 -14.635 1.00 98.00 82 GLY A CA 1
ATOM 663 C C . GLY A 1 82 ? 3.937 0.461 -15.135 1.00 98.00 82 GLY A C 1
ATOM 664 O O . GLY A 1 82 ? 4.609 -0.515 -14.803 1.00 98.00 82 GLY A O 1
ATOM 665 N N . SER A 1 83 ? 4.408 1.419 -15.930 1.00 98.38 83 SER A N 1
ATOM 666 C CA . SER A 1 83 ? 5.798 1.460 -16.379 1.00 98.38 83 SER A CA 1
ATOM 667 C C . SER A 1 83 ? 6.710 1.852 -15.217 1.00 98.38 83 SER A C 1
ATOM 669 O O . SER A 1 83 ? 6.673 2.987 -14.738 1.00 98.38 83 SER A O 1
ATOM 671 N N . LEU A 1 84 ? 7.557 0.918 -14.771 1.00 98.25 84 LEU A N 1
ATOM 672 C CA . LEU A 1 84 ? 8.586 1.210 -13.769 1.00 98.25 84 LEU A CA 1
ATOM 673 C C . LEU A 1 84 ? 9.567 2.274 -14.286 1.00 98.25 84 LEU A C 1
ATOM 675 O O . LEU A 1 84 ? 10.007 3.126 -13.520 1.00 98.25 84 LEU A O 1
ATOM 679 N N . TYR A 1 85 ? 9.873 2.263 -15.586 1.00 98.38 85 TYR A N 1
ATOM 680 C CA . TYR A 1 85 ? 10.769 3.245 -16.197 1.00 98.38 85 TYR A CA 1
ATOM 681 C C . TYR A 1 85 ? 10.168 4.649 -16.135 1.00 98.38 85 TYR A C 1
ATOM 683 O O . TYR A 1 85 ? 10.865 5.572 -15.726 1.00 98.38 85 TYR A O 1
ATOM 691 N N . ASP A 1 86 ? 8.878 4.812 -16.443 1.00 98.12 86 ASP A N 1
ATOM 692 C CA . ASP A 1 86 ? 8.216 6.122 -16.369 1.00 98.12 86 ASP A CA 1
ATOM 693 C C . ASP A 1 86 ? 8.100 6.602 -14.920 1.00 98.12 86 ASP A C 1
ATOM 695 O O . ASP A 1 86 ? 8.320 7.781 -14.639 1.00 98.12 86 ASP A O 1
ATOM 699 N N . ALA A 1 87 ? 7.809 5.690 -13.986 1.00 98.31 87 ALA A N 1
ATOM 700 C CA . ALA A 1 87 ? 7.753 6.003 -12.563 1.00 98.31 87 ALA A CA 1
ATOM 701 C C . ALA A 1 87 ? 9.114 6.486 -12.034 1.00 98.31 87 ALA A C 1
ATOM 703 O O . ALA A 1 87 ? 9.175 7.499 -11.341 1.00 98.31 87 ALA A O 1
ATOM 704 N N . LEU A 1 88 ? 10.214 5.821 -12.396 1.00 98.38 88 LEU A N 1
ATOM 705 C CA . LEU A 1 88 ? 11.569 6.216 -11.993 1.00 98.38 88 LEU A CA 1
ATOM 706 C C . LEU A 1 88 ? 12.036 7.490 -12.706 1.00 98.38 88 LEU A C 1
ATOM 708 O O . LEU A 1 88 ? 12.599 8.389 -12.082 1.00 98.38 88 LEU A O 1
ATOM 712 N N . TYR A 1 89 ? 11.793 7.589 -14.014 1.00 98.31 89 TYR A N 1
ATOM 713 C CA . TYR A 1 89 ? 12.228 8.729 -14.812 1.00 98.31 89 TYR A CA 1
ATOM 714 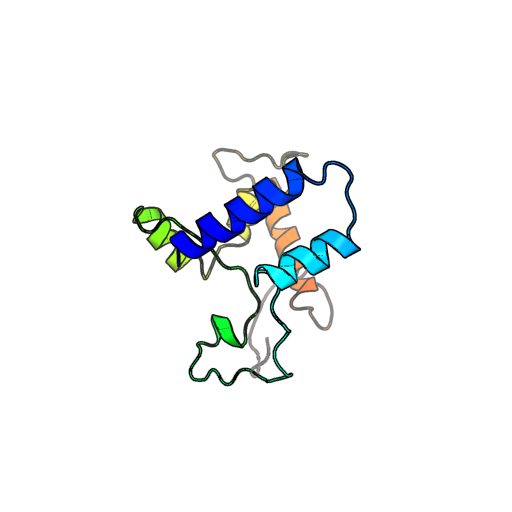C C . TYR A 1 89 ? 11.456 9.994 -14.427 1.00 98.31 89 TYR A C 1
ATOM 716 O O . TYR A 1 89 ? 12.066 11.050 -14.262 1.00 98.31 89 TYR A O 1
ATOM 724 N N . GLY A 1 90 ? 10.135 9.909 -14.259 1.00 97.25 90 GLY A N 1
ATOM 725 C CA . GLY A 1 90 ? 9.252 11.059 -14.047 1.00 97.25 90 GLY A CA 1
ATOM 726 C C . GLY A 1 90 ? 9.275 11.638 -12.631 1.00 97.25 90 GLY A C 1
ATOM 727 O O . GLY A 1 90 ? 8.964 12.819 -12.451 1.00 97.25 90 GLY A O 1
ATOM 728 N N . THR A 1 91 ? 9.683 10.860 -11.630 1.00 97.88 91 THR A N 1
ATOM 729 C CA . THR A 1 91 ? 9.676 11.268 -10.213 1.00 97.88 91 THR A CA 1
ATOM 730 C C . THR A 1 91 ? 11.055 11.725 -9.729 1.00 97.88 91 THR A C 1
ATOM 732 O O . THR A 1 91 ? 11.983 11.899 -10.520 1.00 97.88 91 THR A O 1
ATOM 735 N N . ASP A 1 92 ? 11.175 12.001 -8.436 1.00 97.00 92 ASP A N 1
ATOM 736 C CA . ASP A 1 92 ? 12.399 12.368 -7.721 1.00 97.00 92 ASP A CA 1
ATOM 737 C C . ASP A 1 92 ? 13.073 11.175 -7.016 1.00 97.00 92 ASP A C 1
ATOM 739 O O . ASP A 1 92 ? 14.069 11.366 -6.326 1.00 97.00 92 ASP A O 1
ATOM 743 N N . VAL A 1 93 ? 12.593 9.941 -7.239 1.00 98.00 93 VAL A N 1
ATOM 744 C CA . VAL A 1 93 ? 13.208 8.708 -6.702 1.00 98.00 93 VAL A CA 1
ATOM 745 C C . VAL A 1 93 ? 14.692 8.604 -7.074 1.00 98.00 93 VAL A C 1
ATOM 747 O O . VAL A 1 93 ? 15.502 8.126 -6.284 1.00 98.00 93 VAL A O 1
ATOM 750 N N . LEU A 1 94 ? 15.057 9.066 -8.272 1.00 97.25 94 LEU A N 1
ATOM 751 C CA . LEU A 1 94 ? 16.443 9.179 -8.718 1.00 97.25 94 LEU A CA 1
ATOM 752 C C . LEU A 1 94 ? 16.868 10.645 -8.723 1.00 97.25 94 LEU A C 1
ATOM 754 O O . LEU A 1 94 ? 16.212 11.469 -9.377 1.00 97.25 94 LEU A O 1
ATOM 758 N N . SER A 1 95 ? 18.002 10.933 -8.067 1.00 96.81 95 SER A N 1
ATOM 759 C CA . SER A 1 95 ? 18.607 12.268 -8.074 1.00 96.81 95 SER A CA 1
ATOM 760 C C . SER A 1 95 ? 18.762 12.792 -9.506 1.00 96.81 95 SER A C 1
ATOM 762 O O . SER A 1 95 ? 19.038 12.044 -10.450 1.00 96.81 95 SER A O 1
ATOM 764 N N . GLN A 1 96 ? 18.543 14.095 -9.646 1.00 97.00 96 GLN A N 1
ATOM 765 C CA . GLN A 1 96 ? 18.710 14.837 -10.889 1.00 97.00 96 GLN A CA 1
ATOM 766 C C . GLN A 1 96 ? 20.129 15.402 -11.053 1.00 97.00 96 GLN A C 1
ATOM 768 O O . GLN A 1 96 ? 20.421 15.983 -12.090 1.00 97.00 96 GLN A O 1
ATOM 773 N N . ASP A 1 97 ? 21.010 15.198 -10.073 1.00 95.62 97 ASP A N 1
ATOM 774 C CA . ASP A 1 97 ? 22.390 15.673 -10.118 1.00 95.62 97 ASP A CA 1
ATOM 775 C C . ASP A 1 97 ? 23.228 14.927 -11.173 1.00 95.62 97 ASP A C 1
ATOM 777 O O . ASP A 1 97 ? 22.858 13.854 -11.674 1.00 95.62 97 ASP A O 1
ATOM 781 N N . GLU A 1 98 ? 24.415 15.475 -11.449 1.00 94.69 98 GLU A N 1
ATOM 782 C CA . GLU A 1 98 ? 25.416 14.904 -12.364 1.00 94.69 98 GLU A CA 1
ATOM 783 C C . GLU A 1 98 ? 24.912 14.789 -13.813 1.00 94.69 98 GLU A C 1
ATOM 785 O O . GLU A 1 98 ? 25.192 13.809 -14.505 1.00 94.69 98 GLU A O 1
ATOM 790 N N . GLY A 1 99 ? 24.146 15.779 -14.281 1.00 95.50 99 GLY A N 1
ATOM 791 C CA . GLY A 1 99 ? 23.635 15.794 -15.652 1.00 95.50 99 GLY A CA 1
ATOM 792 C C . GLY A 1 99 ? 22.423 14.884 -15.874 1.00 95.50 99 GLY A C 1
ATOM 793 O O . GLY A 1 99 ? 22.117 14.544 -17.017 1.00 95.50 99 GLY A O 1
ATOM 794 N N . ALA A 1 100 ? 21.756 14.431 -14.804 1.00 97.50 100 ALA A N 1
ATOM 795 C CA . ALA A 1 100 ? 20.580 13.559 -14.856 1.00 97.50 100 ALA A CA 1
ATOM 796 C C . ALA A 1 100 ? 19.256 14.320 -14.654 1.00 97.50 100 ALA A C 1
ATOM 798 O O . ALA A 1 100 ? 18.251 13.735 -14.217 1.00 97.50 100 ALA A O 1
ATOM 799 N N . GLU A 1 101 ? 19.246 15.615 -14.960 1.00 97.50 101 GLU A N 1
ATOM 800 C CA . GLU A 1 101 ? 18.075 16.473 -14.852 1.00 97.50 101 GLU A CA 1
ATOM 801 C C . GLU A 1 101 ? 16.993 16.046 -15.850 1.00 97.50 101 GLU A C 1
ATOM 803 O O . GLU A 1 101 ? 17.269 15.538 -16.944 1.00 97.50 101 GLU A O 1
ATOM 808 N N . LYS A 1 102 ? 15.729 16.265 -15.477 1.00 96.25 102 LYS A N 1
ATOM 809 C CA . LYS A 1 102 ? 14.604 16.119 -16.404 1.00 96.25 102 LYS A CA 1
ATOM 810 C C . LYS A 1 102 ? 14.560 17.317 -17.351 1.00 96.25 102 LYS A C 1
ATOM 812 O O . LYS A 1 102 ? 14.280 18.436 -16.932 1.00 96.25 102 LYS A O 1
ATOM 817 N N . THR A 1 103 ? 14.785 17.053 -18.629 1.00 94.31 103 THR A N 1
ATOM 818 C CA . THR A 1 103 ? 14.653 18.014 -19.732 1.00 94.31 103 THR A CA 1
ATOM 819 C C . THR A 1 103 ? 13.348 17.791 -20.511 1.00 94.31 103 THR A C 1
ATOM 821 O O . THR A 1 103 ? 12.701 16.758 -20.316 1.00 94.31 103 THR A O 1
ATOM 824 N N . PRO A 1 104 ? 12.926 18.736 -21.379 1.00 94.88 104 PRO A N 1
ATOM 825 C CA . PRO A 1 104 ? 11.800 18.517 -22.291 1.00 94.88 104 PRO A CA 1
ATOM 826 C C . PRO A 1 104 ? 12.024 17.322 -23.227 1.00 94.88 104 PRO A C 1
ATOM 828 O O . PRO A 1 104 ? 11.105 16.539 -23.465 1.00 94.88 104 PRO A O 1
ATOM 831 N N . GLU A 1 105 ? 13.249 17.154 -23.726 1.00 96.75 105 GLU A N 1
ATOM 832 C CA . GLU A 1 105 ? 13.682 15.979 -24.475 1.00 96.75 105 GLU A CA 1
ATOM 833 C C . GLU A 1 105 ? 14.166 14.859 -23.541 1.00 96.75 105 GLU A C 1
ATOM 835 O O . GLU A 1 105 ? 14.482 15.077 -22.370 1.00 96.75 105 GLU A O 1
ATOM 840 N N . TYR A 1 106 ? 14.261 13.636 -24.063 1.00 97.44 106 TYR A N 1
ATOM 841 C CA . TYR A 1 106 ? 14.855 12.520 -23.332 1.00 97.44 106 TYR A CA 1
ATOM 842 C C . TYR A 1 106 ? 16.335 12.788 -23.025 1.00 97.44 106 TYR A C 1
ATOM 844 O O . TYR A 1 106 ? 17.121 13.065 -23.929 1.00 97.44 106 TYR A O 1
ATOM 852 N N . ASN A 1 107 ? 16.712 12.641 -21.755 1.00 98.06 107 ASN A N 1
ATOM 853 C CA . ASN A 1 107 ? 18.079 12.731 -21.268 1.00 98.06 107 ASN A CA 1
ATOM 854 C C . ASN A 1 107 ? 18.659 11.307 -21.121 1.00 98.06 107 ASN A C 1
ATOM 856 O O . ASN A 1 107 ? 18.276 10.583 -20.192 1.00 98.06 107 ASN A O 1
ATOM 860 N N . PRO A 1 108 ? 19.608 10.891 -21.984 1.00 98.00 108 PRO A N 1
ATOM 861 C CA . PRO A 1 108 ? 20.208 9.560 -21.918 1.00 98.00 108 PRO A CA 1
ATOM 862 C C . PRO A 1 108 ? 20.948 9.272 -20.607 1.00 98.00 108 PRO A C 1
ATOM 864 O O . PRO A 1 108 ? 20.966 8.120 -20.175 1.00 98.00 108 PRO A O 1
ATOM 867 N N . VAL A 1 109 ? 21.516 10.290 -19.947 1.00 98.06 109 VAL A N 1
ATOM 868 C CA . VAL A 1 109 ? 22.215 10.130 -18.658 1.00 98.06 109 VAL A CA 1
ATOM 869 C C . VAL A 1 109 ? 21.222 9.710 -17.577 1.00 98.06 109 VAL A C 1
ATOM 871 O O . VAL A 1 109 ? 21.446 8.736 -16.854 1.00 98.06 109 VAL A O 1
ATOM 874 N N . ARG A 1 110 ? 20.065 10.379 -17.517 1.00 98.31 110 ARG A N 1
ATOM 875 C CA . ARG A 1 110 ? 18.967 9.993 -16.621 1.00 98.31 110 ARG A CA 1
ATOM 876 C C . ARG A 1 110 ? 18.399 8.622 -16.983 1.00 98.31 110 ARG A C 1
ATOM 878 O O . ARG A 1 110 ? 18.173 7.799 -16.097 1.00 98.31 110 ARG A O 1
ATOM 885 N N . GLY A 1 111 ? 18.197 8.360 -18.272 1.00 97.81 111 GLY A N 1
ATOM 886 C CA . GLY A 1 111 ? 17.710 7.072 -18.758 1.00 97.81 111 GLY A CA 1
ATOM 887 C C . GLY A 1 111 ? 18.614 5.900 -18.370 1.00 97.81 111 GLY A C 1
ATOM 888 O O . GLY A 1 111 ? 18.119 4.849 -17.964 1.00 97.81 111 GLY A O 1
ATOM 889 N N . PHE A 1 112 ? 19.933 6.099 -18.387 1.00 97.00 112 PHE A N 1
ATOM 890 C CA . PHE A 1 112 ? 20.885 5.111 -17.886 1.00 97.00 112 PHE A CA 1
ATOM 891 C C . PHE A 1 112 ? 20.728 4.868 -16.377 1.00 97.00 112 PHE A C 1
ATOM 893 O O . PHE A 1 112 ? 20.686 3.710 -15.962 1.00 97.00 112 PHE A O 1
ATOM 900 N N . LYS A 1 113 ? 20.559 5.921 -15.556 1.00 97.94 113 LYS A N 1
ATOM 901 C CA . LYS A 1 113 ? 20.284 5.771 -14.108 1.00 97.94 113 LYS A CA 1
ATOM 902 C C . LYS A 1 113 ? 18.993 4.969 -13.858 1.00 97.94 113 LYS A C 1
ATOM 904 O O . LYS A 1 113 ? 18.979 4.089 -12.999 1.00 97.94 113 LYS A O 1
ATOM 909 N N . VAL A 1 114 ? 17.938 5.212 -14.643 1.00 98.31 114 VAL A N 1
ATOM 910 C CA . VAL A 1 114 ? 16.674 4.447 -14.592 1.00 98.31 114 VAL A CA 1
ATOM 911 C C . VAL A 1 114 ? 16.888 2.976 -14.941 1.00 98.31 114 VAL A C 1
ATOM 913 O O . VAL A 1 114 ? 16.450 2.098 -14.196 1.00 98.31 114 VAL A O 1
ATOM 916 N N . MET A 1 115 ? 17.584 2.696 -16.045 1.00 97.81 115 MET A N 1
ATOM 917 C CA . MET A 1 115 ? 17.896 1.330 -16.466 1.00 97.81 115 MET A CA 1
ATOM 918 C C . MET A 1 115 ? 18.706 0.593 -15.394 1.00 97.81 115 MET A C 1
ATOM 920 O O . MET A 1 115 ? 18.366 -0.538 -15.047 1.00 97.81 115 MET A O 1
ATOM 924 N N . ALA A 1 116 ? 19.747 1.228 -14.849 1.00 97.12 116 ALA A N 1
ATOM 925 C CA . ALA A 1 116 ? 20.596 0.646 -13.815 1.00 97.12 116 ALA A CA 1
ATOM 926 C C . ALA A 1 116 ? 19.786 0.280 -12.561 1.00 97.12 116 ALA A C 1
ATOM 928 O O . ALA A 1 116 ? 19.887 -0.851 -12.085 1.00 97.12 116 ALA A O 1
ATOM 929 N N . PHE A 1 117 ? 18.918 1.182 -12.087 1.00 98.12 117 PHE A N 1
ATOM 930 C CA . PHE A 1 117 ? 18.013 0.895 -10.971 1.00 98.12 117 PHE A CA 1
ATOM 931 C C . PHE A 1 117 ? 17.096 -0.293 -11.284 1.00 98.12 117 PHE A C 1
ATOM 933 O O . PHE A 1 117 ? 16.969 -1.212 -10.479 1.00 98.12 117 PHE A O 1
ATOM 940 N N . ALA A 1 118 ? 16.471 -0.311 -12.463 1.00 98.25 118 ALA A N 1
ATOM 941 C CA . ALA A 1 118 ? 15.565 -1.391 -12.842 1.00 98.25 118 ALA A CA 1
ATOM 942 C C . ALA A 1 118 ? 16.280 -2.751 -12.930 1.00 98.25 118 ALA A C 1
ATOM 944 O O . ALA A 1 118 ? 15.708 -3.763 -12.532 1.00 98.25 118 ALA A O 1
ATOM 945 N N . ARG A 1 119 ? 17.530 -2.797 -13.410 1.00 97.81 119 ARG A N 1
ATOM 946 C CA . ARG A 1 119 ? 18.337 -4.029 -13.427 1.00 97.81 119 ARG A CA 1
ATOM 947 C C . ARG A 1 119 ? 18.699 -4.504 -12.021 1.00 97.81 119 ARG A C 1
ATOM 949 O O . ARG A 1 119 ? 18.548 -5.687 -11.747 1.00 97.81 119 ARG A O 1
ATOM 956 N N . GLN A 1 120 ? 19.068 -3.593 -11.123 1.00 97.56 120 GLN A N 1
ATOM 957 C CA . GLN A 1 120 ? 19.305 -3.927 -9.712 1.00 97.56 120 GLN A CA 1
ATOM 958 C C . GLN A 1 120 ? 18.030 -4.418 -9.013 1.00 97.56 120 GLN A C 1
ATOM 960 O O . GLN A 1 120 ? 18.075 -5.351 -8.214 1.00 97.56 120 GLN A O 1
ATOM 965 N N . PHE A 1 121 ? 16.876 -3.830 -9.337 1.00 98.06 121 PHE A N 1
ATOM 966 C CA . PHE A 1 121 ? 15.588 -4.315 -8.848 1.00 98.06 121 PHE A CA 1
ATOM 967 C C . PHE A 1 121 ? 15.312 -5.752 -9.312 1.00 98.06 121 PHE A C 1
ATOM 969 O O . PHE A 1 121 ? 14.873 -6.569 -8.505 1.00 98.06 121 PHE A O 1
ATOM 976 N N . LEU A 1 122 ? 15.612 -6.083 -10.574 1.00 98.19 122 LEU A N 1
ATOM 977 C CA . LEU A 1 122 ? 15.499 -7.458 -11.072 1.00 98.19 122 LEU A CA 1
ATOM 978 C C . LEU A 1 122 ? 16.438 -8.413 -10.330 1.00 98.19 122 LEU A C 1
ATOM 980 O O . LEU A 1 122 ? 15.978 -9.466 -9.911 1.00 98.19 122 LEU A O 1
ATOM 984 N N . ASP A 1 123 ? 17.695 -8.031 -10.081 1.00 97.75 123 ASP A N 1
ATOM 985 C CA . ASP A 1 123 ? 18.627 -8.862 -9.298 1.00 97.75 123 ASP A CA 1
ATOM 986 C C . ASP A 1 123 ? 18.103 -9.154 -7.887 1.00 97.75 123 ASP A C 1
ATOM 988 O O . ASP A 1 123 ? 18.305 -10.244 -7.357 1.00 97.75 123 ASP A O 1
ATOM 992 N N . SER A 1 124 ? 17.402 -8.197 -7.274 1.00 96.88 124 SER A N 1
ATOM 993 C CA . SER A 1 124 ? 16.808 -8.391 -5.950 1.00 96.88 124 SER A CA 1
ATOM 994 C C . SER A 1 124 ? 15.521 -9.217 -5.980 1.00 96.88 124 SER A C 1
ATOM 996 O O . SER A 1 124 ? 15.272 -9.973 -5.042 1.00 96.88 124 SER A O 1
ATOM 998 N N . ALA A 1 125 ? 14.662 -9.015 -6.978 1.00 97.38 125 ALA A N 1
ATOM 999 C CA . ALA A 1 125 ? 13.325 -9.607 -7.017 1.00 97.38 125 ALA A CA 1
ATOM 1000 C C . ALA A 1 125 ? 13.300 -10.983 -7.699 1.00 97.38 125 ALA A C 1
ATOM 1002 O O . ALA A 1 125 ? 12.489 -11.835 -7.340 1.00 97.38 125 ALA A O 1
ATOM 1003 N N . LEU A 1 126 ? 14.161 -11.182 -8.695 1.00 96.56 126 LEU A N 1
ATOM 1004 C CA . LEU A 1 126 ? 14.215 -12.340 -9.586 1.00 96.56 126 LEU A CA 1
ATOM 1005 C C . LEU A 1 126 ? 15.682 -12.731 -9.857 1.00 96.56 126 LEU A C 1
ATOM 1007 O O . LEU A 1 126 ? 16.107 -12.717 -11.008 1.00 96.56 126 LEU A O 1
ATOM 1011 N N . PRO A 1 127 ? 16.476 -13.064 -8.824 1.00 96.31 127 PRO A N 1
ATOM 1012 C CA . PRO A 1 127 ? 17.914 -13.273 -8.971 1.00 96.31 127 PRO A CA 1
ATOM 1013 C C . PRO A 1 127 ? 18.251 -14.369 -9.989 1.00 96.31 127 PRO A C 1
ATOM 1015 O O . PRO A 1 127 ? 17.687 -15.467 -9.956 1.00 96.31 127 PRO A O 1
ATOM 1018 N N . LEU A 1 128 ? 19.237 -14.095 -10.847 1.00 95.69 128 LEU A N 1
ATOM 1019 C CA . LEU A 1 128 ? 19.852 -15.114 -11.695 1.00 95.69 128 LEU A CA 1
ATOM 1020 C C . LEU A 1 128 ? 20.699 -16.063 -10.839 1.00 95.69 128 LEU A C 1
ATOM 1022 O O . LEU A 1 128 ? 21.301 -15.660 -9.845 1.00 95.69 128 LEU A O 1
ATOM 1026 N N . SER A 1 129 ? 20.779 -17.339 -11.230 1.00 92.75 129 SER A N 1
ATOM 1027 C CA . SER A 1 129 ? 21.586 -18.324 -10.490 1.00 92.75 129 SER A CA 1
ATOM 1028 C C . SER A 1 129 ? 23.073 -17.969 -10.477 1.00 92.75 129 SER A C 1
ATOM 1030 O O . SER A 1 129 ? 23.759 -18.232 -9.497 1.00 92.75 129 SER A O 1
ATOM 1032 N N . ASN A 1 130 ? 23.553 -17.380 -11.573 1.00 87.12 130 ASN A N 1
ATOM 1033 C CA . ASN A 1 130 ? 24.898 -16.850 -11.734 1.00 87.12 130 ASN A CA 1
ATOM 1034 C C . ASN A 1 130 ? 24.776 -15.515 -12.490 1.00 87.12 130 ASN A C 1
ATOM 1036 O O . ASN A 1 130 ? 23.933 -15.415 -13.381 1.00 87.12 130 ASN A O 1
ATOM 1040 N N . CYS A 1 131 ? 25.641 -14.544 -12.182 1.00 93.38 131 CYS A N 1
ATOM 1041 C CA . CYS A 1 131 ? 25.683 -13.205 -12.801 1.00 93.38 131 CYS A CA 1
ATOM 1042 C C . CYS A 1 131 ? 24.547 -12.249 -12.380 1.00 93.38 131 CYS A C 1
ATOM 1044 O O . CYS A 1 131 ? 23.730 -12.564 -11.517 1.00 93.38 131 CYS A O 1
ATOM 1046 N N . SER A 1 132 ? 24.553 -11.046 -12.966 1.00 96.12 132 SER A N 1
ATOM 1047 C CA . SER A 1 132 ? 23.572 -9.976 -12.739 1.00 96.12 132 SER A CA 1
ATOM 1048 C C . SER A 1 132 ? 22.793 -9.661 -14.017 1.00 96.12 132 SER A C 1
ATOM 1050 O O . SER A 1 132 ? 23.329 -9.706 -15.128 1.00 96.12 132 SER A O 1
ATOM 1052 N N . HIS A 1 133 ? 21.536 -9.244 -13.871 1.00 97.38 133 HIS A N 1
ATOM 1053 C CA . HIS A 1 133 ? 20.712 -8.710 -14.952 1.00 97.38 133 HIS A CA 1
ATOM 1054 C C . HIS A 1 133 ? 21.348 -7.497 -15.651 1.00 97.38 133 HIS A C 1
ATOM 1056 O O . HIS A 1 133 ? 21.022 -7.231 -16.812 1.00 97.38 133 HIS A O 1
ATOM 1062 N N . ILE A 1 134 ? 22.254 -6.765 -14.994 1.00 95.56 134 ILE A N 1
ATOM 1063 C CA . ILE A 1 134 ? 23.027 -5.672 -15.609 1.00 95.56 134 ILE A CA 1
ATOM 1064 C C . ILE A 1 134 ? 23.851 -6.182 -16.800 1.00 95.56 134 ILE A C 1
ATOM 1066 O O . ILE A 1 134 ? 23.965 -5.485 -17.805 1.00 95.56 134 ILE A O 1
ATOM 1070 N N . GLU A 1 135 ? 24.379 -7.402 -16.709 1.00 94.62 135 GLU A N 1
ATOM 1071 C CA . GLU A 1 135 ? 25.264 -8.011 -17.711 1.00 94.62 135 GLU A CA 1
ATOM 1072 C C . GLU A 1 135 ? 24.490 -8.762 -18.808 1.00 94.62 135 GLU A C 1
ATOM 1074 O O . GLU A 1 135 ? 25.081 -9.276 -19.759 1.00 94.62 135 GLU A O 1
ATOM 1079 N N . SER A 1 136 ? 23.159 -8.833 -18.693 1.00 94.88 136 SER A N 1
ATOM 1080 C CA . SER A 1 136 ? 22.316 -9.552 -19.649 1.00 94.88 136 SER A CA 1
ATOM 1081 C C . SER A 1 136 ? 22.377 -8.938 -21.052 1.00 94.88 136 SER A C 1
ATOM 1083 O O . SER A 1 136 ? 22.164 -7.741 -21.247 1.00 94.88 136 SER A O 1
ATOM 1085 N N . THR A 1 137 ? 22.618 -9.785 -22.054 1.00 95.31 137 THR A N 1
ATOM 1086 C CA . THR A 1 137 ? 22.598 -9.407 -23.478 1.00 95.31 137 THR A CA 1
ATOM 1087 C C . THR A 1 137 ? 21.365 -9.933 -24.206 1.00 95.31 137 THR A C 1
ATOM 1089 O O . THR A 1 137 ? 20.987 -9.391 -25.243 1.00 95.31 137 THR A O 1
ATOM 1092 N N . ASN A 1 138 ? 20.723 -10.973 -23.665 1.00 94.81 138 ASN A N 1
ATOM 1093 C CA . ASN A 1 138 ? 19.534 -11.598 -24.227 1.00 94.81 138 ASN A CA 1
ATOM 1094 C C . ASN A 1 138 ? 18.711 -12.307 -23.135 1.00 94.81 138 ASN A C 1
ATOM 1096 O O . ASN A 1 138 ? 19.273 -12.762 -22.141 1.00 94.81 138 ASN A O 1
ATOM 1100 N N . TYR A 1 139 ? 17.405 -12.444 -23.364 1.00 95.69 139 TYR A N 1
ATOM 1101 C CA . TYR A 1 139 ? 16.496 -13.305 -22.602 1.00 95.69 139 TYR A CA 1
ATOM 1102 C C . TYR A 1 139 ? 15.809 -14.242 -23.593 1.00 95.69 139 TYR A C 1
ATOM 1104 O O . TYR A 1 139 ? 15.249 -13.773 -24.586 1.00 95.69 139 TYR A O 1
ATOM 1112 N N . ALA A 1 140 ? 15.847 -15.552 -23.357 1.00 96.69 140 ALA A N 1
ATOM 1113 C CA . ALA A 1 140 ? 15.282 -16.523 -24.288 1.00 96.69 140 ALA A CA 1
ATOM 1114 C C . ALA A 1 140 ? 14.744 -17.740 -23.548 1.00 96.69 140 ALA A C 1
ATOM 1116 O O . ALA A 1 140 ? 15.407 -18.270 -22.674 1.00 96.69 140 ALA A O 1
ATOM 1117 N N . VAL A 1 141 ? 13.576 -18.234 -23.958 1.00 97.38 141 VAL A N 1
ATOM 1118 C CA . VAL A 1 141 ? 13.027 -19.462 -23.381 1.00 97.38 141 VAL A CA 1
ATOM 1119 C C . VAL A 1 141 ? 13.559 -20.669 -24.147 1.00 97.38 141 VAL A C 1
ATOM 1121 O O . VAL A 1 141 ? 13.224 -20.861 -25.317 1.00 97.38 141 VAL A O 1
ATOM 1124 N N . LEU A 1 142 ? 14.360 -21.503 -23.488 1.00 96.75 142 LEU A N 1
ATOM 1125 C CA . LEU A 1 142 ? 14.905 -22.745 -24.030 1.00 96.75 142 LEU A CA 1
ATOM 1126 C C . LEU A 1 142 ? 14.415 -23.923 -23.188 1.00 96.75 142 LEU A C 1
ATOM 1128 O O . LEU A 1 142 ? 14.565 -23.938 -21.972 1.00 96.75 142 LEU A O 1
ATOM 1132 N N . ASN A 1 143 ? 13.807 -24.924 -23.831 1.00 96.06 143 ASN A N 1
ATOM 1133 C CA . ASN A 1 143 ? 13.267 -26.114 -23.156 1.00 96.06 143 ASN A CA 1
ATOM 1134 C C . ASN A 1 143 ? 12.318 -25.794 -21.977 1.00 96.06 143 ASN A C 1
ATOM 1136 O O . ASN A 1 143 ? 12.283 -26.518 -20.985 1.00 96.06 143 ASN A O 1
ATOM 1140 N N . GLY A 1 144 ? 11.547 -24.706 -22.084 1.00 96.50 144 GLY A N 1
ATOM 1141 C CA . GLY A 1 144 ? 10.601 -24.273 -21.048 1.00 96.50 144 GLY A CA 1
ATOM 1142 C C . GLY A 1 144 ? 11.230 -23.535 -19.862 1.00 96.50 144 GLY A C 1
ATOM 1143 O O . GLY A 1 144 ? 10.537 -23.293 -18.878 1.00 96.50 144 GLY A O 1
ATOM 1144 N N . GLN A 1 145 ? 12.511 -23.171 -19.946 1.00 94.44 145 GLN A N 1
ATOM 1145 C CA . GLN A 1 145 ? 13.224 -22.375 -18.946 1.00 94.44 145 GLN A CA 1
ATOM 1146 C C . GLN A 1 145 ? 13.647 -21.036 -19.550 1.00 94.44 145 GLN A C 1
ATOM 1148 O O . GLN A 1 145 ? 14.002 -20.995 -20.727 1.00 94.44 145 GLN A O 1
ATOM 1153 N N . LEU A 1 146 ? 13.548 -19.963 -18.758 1.00 91.50 146 LEU A N 1
ATOM 1154 C CA . LEU A 1 146 ? 14.078 -18.638 -19.104 1.00 91.50 146 LEU A CA 1
ATOM 1155 C C . LEU A 1 146 ? 15.613 -18.647 -19.144 1.00 91.50 146 LEU A C 1
ATOM 1157 O O . LEU A 1 146 ? 16.203 -19.423 -18.359 1.00 91.50 146 LEU A O 1
#

Radius of gyration: 27.5 Å; chains: 1; bounding box: 53×45×61 Å

pLDDT: mean 97.07, std 1.56, range [87.12, 98.56]

Foldseek 3Di:
DVVLVVVLVVQVVVVCVVCVDDDPVVVVVSCVVSVVDDDDDDDDDDDDDDDDCVPVPDDDDDDDDDPVDVVRVVCNVVVVDDDLLCVQLVDPPDPCPPVLNDDPDDRVVVSVVSVVVVQVVCCVPPNDPDDGSVPDPDDDQDPNRD

Sequence (146 aa):
LLSKRANLQKEIDEYHRENPVWDSHKYRTFLQDIGYLVTPPKKFSIDTENVDPEIALMAGPQLVVPVNNARFALNAANARWGSLYDALYGTDVLSQDEGAEKTPEYNPVRGFKVMAFARQFLDSALPLSNCSHIESTNYAVLNGQL